Protein AF-A0A350MQR9-F1 (afdb_monomer_lite)

Secondary structure (DSSP, 8-state):
--HHHHHHHHHHHHHHHHTTS---SGGGT---SPBPGGGSTT-EEE--SS-BTTEEEEEEEEEEEETTEEEEEEEEEE--HHHHHHHTTSTTEEEETTEEEEEEEEEEEBSSEEEE-TTS--EEEEETT--TT-EEEPTTSS-EEE-----SS---TT---

Foldseek 3Di:
DDPVVVVVVVVVVVVVVVVPPPPPVPVLQDDDADQDPCQDAQDKKWWDQDDDQQKGTKIKGFHDADPQKTWIKIKIFHPDPVVVVVCVPPPQWDDDPRMIIGGGWIWHHHPQAIFGDPPDFTGGPDGLPDDQQDWGDTPPDPDIDGRNDDDPDPPDPTDID

Radius of gyration: 21.94 Å; chains: 1; bounding box: 79×33×36 Å

pLDDT: mean 80.38, std 16.88, range [38.59, 95.69]

Sequence (161 aa):
MNMKKLVSMFCAVTFAAVLFSGCDDDSDYSIGGSPSDLGKEGVIITSSSVPIAGISGFSATITSVEDGVSVFNGQVVITNSTLKQILSNVPGLNISGDNVSVNGVKVKFTDKGIENQHPFYQGILVKFDANVGDTYPIKDSDTERKVVYKSTTDDFQYAFY

Structure (mmCIF, N/CA/C/O backbone):
data_AF-A0A350MQR9-F1
#
_entry.id   AF-A0A350MQR9-F1
#
loop_
_atom_site.group_PDB
_atom_site.id
_atom_site.type_symbol
_atom_site.label_atom_id
_atom_site.label_alt_id
_atom_site.label_comp_id
_atom_site.label_asym_id
_atom_site.label_entity_id
_atom_site.label_seq_id
_atom_site.pdbx_PDB_ins_code
_atom_site.Cartn_x
_atom_site.Cartn_y
_atom_site.Cartn_z
_atom_site.occupancy
_atom_site.B_iso_or_equiv
_atom_site.auth_seq_id
_atom_site.auth_comp_id
_atom_site.auth_asym_id
_atom_site.auth_atom_id
_atom_site.pdbx_PDB_model_num
ATOM 1 N N . MET A 1 1 ? 59.358 7.290 -11.745 1.00 52.78 1 MET A N 1
ATOM 2 C CA . MET A 1 1 ? 58.328 7.638 -10.739 1.00 52.78 1 MET A CA 1
ATOM 3 C C . MET A 1 1 ? 58.805 7.131 -9.381 1.00 52.78 1 MET A C 1
ATOM 5 O O . MET A 1 1 ? 59.134 5.959 -9.293 1.00 52.78 1 MET A O 1
ATOM 9 N N . ASN A 1 2 ? 58.952 7.992 -8.364 1.00 52.44 2 ASN A N 1
ATOM 10 C CA . ASN A 1 2 ? 59.526 7.585 -7.068 1.00 52.44 2 ASN A CA 1
ATOM 11 C C . ASN A 1 2 ? 58.640 6.540 -6.375 1.00 52.44 2 ASN A C 1
ATOM 13 O O . ASN A 1 2 ? 57.433 6.740 -6.278 1.00 52.44 2 ASN A O 1
ATOM 17 N N . MET A 1 3 ? 59.243 5.478 -5.833 1.00 46.88 3 MET A N 1
ATOM 18 C CA . MET A 1 3 ? 58.555 4.345 -5.187 1.00 46.88 3 MET A CA 1
ATOM 19 C C . MET A 1 3 ? 57.580 4.788 -4.076 1.00 46.88 3 MET A C 1
ATOM 21 O O . MET A 1 3 ? 56.511 4.213 -3.915 1.00 46.88 3 MET A O 1
ATOM 25 N N . LYS A 1 4 ? 57.873 5.911 -3.402 1.00 45.38 4 LYS A N 1
ATOM 26 C CA . LYS A 1 4 ? 56.990 6.555 -2.409 1.00 45.38 4 LYS A CA 1
ATOM 27 C C . LYS A 1 4 ? 55.701 7.148 -3.008 1.00 45.38 4 LYS A C 1
ATOM 29 O O . LYS A 1 4 ? 54.661 7.116 -2.362 1.00 45.38 4 LYS A O 1
ATOM 34 N N . LYS A 1 5 ? 55.748 7.659 -4.245 1.00 46.25 5 LYS A N 1
ATOM 35 C CA . LYS A 1 5 ? 54.569 8.173 -4.970 1.00 46.25 5 LYS A CA 1
ATOM 36 C C . LYS A 1 5 ? 53.695 7.035 -5.506 1.00 46.25 5 LYS A C 1
ATOM 38 O O . LYS A 1 5 ? 52.484 7.184 -5.555 1.00 46.25 5 LYS A O 1
ATOM 43 N N . LEU A 1 6 ? 54.302 5.895 -5.844 1.00 46.25 6 LEU A N 1
ATOM 44 C CA . LEU A 1 6 ? 53.597 4.708 -6.337 1.00 46.25 6 LEU A CA 1
ATOM 45 C C . LEU A 1 6 ? 52.841 3.990 -5.204 1.00 46.25 6 LEU A C 1
ATOM 47 O O . LEU A 1 6 ? 51.679 3.648 -5.375 1.00 46.25 6 LEU A O 1
ATOM 51 N N . VAL A 1 7 ? 53.446 3.887 -4.013 1.00 54.72 7 VAL A N 1
ATOM 52 C CA . VAL A 1 7 ? 52.793 3.352 -2.800 1.00 54.72 7 VAL A CA 1
ATOM 53 C C . VAL A 1 7 ? 51.667 4.272 -2.303 1.00 54.72 7 VAL A C 1
ATOM 55 O O . VAL A 1 7 ? 50.586 3.798 -1.973 1.00 54.72 7 VAL A O 1
ATOM 58 N N . SER A 1 8 ? 51.869 5.595 -2.329 1.00 52.44 8 SER A N 1
ATOM 59 C CA . SER A 1 8 ? 50.825 6.566 -1.958 1.00 52.44 8 SER A CA 1
ATOM 60 C C . SER A 1 8 ? 49.632 6.570 -2.923 1.00 52.44 8 SER A C 1
ATOM 62 O O . SER A 1 8 ? 48.508 6.803 -2.489 1.00 52.44 8 SER A O 1
ATOM 64 N N . MET A 1 9 ? 49.858 6.311 -4.215 1.00 48.97 9 MET A N 1
ATOM 65 C CA . MET A 1 9 ? 48.790 6.227 -5.216 1.00 48.97 9 MET A CA 1
ATOM 66 C C . MET A 1 9 ? 48.028 4.894 -5.116 1.00 48.97 9 MET A C 1
ATOM 68 O O . MET A 1 9 ? 46.813 4.874 -5.278 1.00 48.97 9 MET A O 1
ATOM 72 N N . PHE A 1 10 ? 48.708 3.799 -4.754 1.00 52.00 10 PHE A N 1
ATOM 73 C CA . PHE A 1 10 ? 48.087 2.486 -4.543 1.00 52.00 10 PHE A CA 1
ATOM 74 C C . PHE A 1 10 ? 47.214 2.433 -3.274 1.00 52.00 10 PHE A C 1
ATOM 76 O O . PHE A 1 10 ? 46.146 1.821 -3.296 1.00 52.00 10 PHE A O 1
ATOM 83 N N . CYS A 1 11 ? 47.604 3.138 -2.201 1.00 53.28 11 CYS A N 1
ATOM 84 C CA . CYS A 1 11 ? 46.785 3.281 -0.987 1.00 53.28 11 CYS A CA 1
ATOM 85 C C . CYS A 1 11 ? 45.541 4.163 -1.195 1.00 53.28 11 CYS A C 1
ATOM 87 O O . CYS A 1 11 ? 44.496 3.888 -0.616 1.00 53.28 11 CYS A O 1
ATOM 89 N N . ALA A 1 12 ? 45.616 5.202 -2.035 1.00 51.28 12 ALA A N 1
ATOM 90 C CA . ALA A 1 12 ? 44.465 6.066 -2.315 1.00 51.28 12 ALA A CA 1
ATOM 91 C C . ALA A 1 12 ? 43.386 5.356 -3.157 1.00 51.28 12 ALA A C 1
ATOM 93 O O . ALA A 1 12 ? 42.194 5.562 -2.937 1.00 51.28 12 ALA A O 1
ATOM 94 N N . VAL A 1 13 ? 43.794 4.478 -4.081 1.00 54.25 13 VAL A N 1
ATOM 95 C CA . VAL A 1 13 ? 42.870 3.695 -4.923 1.00 54.25 13 VAL A CA 1
ATOM 96 C C . VAL A 1 13 ? 42.216 2.551 -4.139 1.00 54.25 13 VAL A C 1
ATOM 98 O O . VAL A 1 13 ? 41.034 2.282 -4.331 1.00 54.25 13 VAL A O 1
ATOM 101 N N . THR A 1 14 ? 42.932 1.924 -3.199 1.00 52.72 14 THR A N 1
ATOM 102 C CA . THR A 1 14 ? 42.339 0.911 -2.307 1.00 52.72 14 THR A CA 1
ATOM 103 C C . THR A 1 14 ? 41.400 1.526 -1.267 1.00 52.72 14 THR A C 1
ATOM 105 O O . THR A 1 14 ? 40.357 0.941 -1.006 1.00 52.72 14 THR A O 1
ATOM 108 N N . PHE A 1 15 ? 41.673 2.728 -0.744 1.00 47.34 15 PHE A N 1
ATOM 109 C CA . PHE A 1 15 ? 40.754 3.405 0.186 1.00 47.34 15 PHE A CA 1
ATOM 110 C C . PHE A 1 15 ? 39.458 3.885 -0.497 1.00 47.34 15 PHE A C 1
ATOM 112 O O . PHE A 1 15 ? 38.388 3.815 0.098 1.00 47.34 15 PHE A O 1
ATOM 119 N N . ALA A 1 16 ? 39.526 4.301 -1.767 1.00 50.28 16 ALA A N 1
ATOM 120 C CA . ALA A 1 16 ? 38.340 4.654 -2.549 1.00 50.28 16 ALA A CA 1
ATOM 121 C C . ALA A 1 16 ? 37.466 3.431 -2.896 1.00 50.28 16 ALA A C 1
ATOM 123 O O . ALA A 1 16 ? 36.247 3.553 -2.932 1.00 50.28 16 ALA A O 1
ATOM 124 N N . ALA A 1 17 ? 38.056 2.246 -3.094 1.00 48.06 17 ALA A N 1
ATOM 125 C CA . ALA A 1 17 ? 37.308 1.022 -3.398 1.00 48.06 17 ALA A CA 1
ATOM 126 C C . ALA A 1 17 ? 36.506 0.475 -2.196 1.00 48.06 17 ALA A C 1
ATOM 128 O O . ALA A 1 17 ? 35.457 -0.142 -2.379 1.00 48.06 17 ALA A O 1
ATOM 129 N N . VAL A 1 18 ? 36.958 0.739 -0.963 1.00 51.03 18 VAL A N 1
ATOM 130 C CA . VAL A 1 18 ? 36.256 0.304 0.262 1.00 51.03 18 VAL A CA 1
ATOM 131 C C . VAL A 1 18 ? 35.056 1.208 0.582 1.00 51.03 18 VAL A C 1
ATOM 133 O O . VAL A 1 18 ? 34.091 0.744 1.178 1.00 51.03 18 VAL A O 1
ATOM 136 N N . LEU A 1 19 ? 35.055 2.467 0.123 1.00 44.97 19 LEU A N 1
ATOM 137 C CA . LEU A 1 19 ? 33.945 3.406 0.353 1.00 44.97 19 LEU A CA 1
ATOM 138 C C . LEU A 1 19 ? 32.731 3.190 -0.570 1.00 44.97 19 LEU A C 1
ATOM 140 O O . LEU A 1 19 ? 31.675 3.751 -0.300 1.00 44.97 19 LEU A O 1
ATOM 144 N N . PHE A 1 20 ? 32.851 2.371 -1.621 1.00 46.44 20 PHE A N 1
ATOM 145 C CA . PHE A 1 20 ? 31.745 2.047 -2.541 1.00 46.44 20 PHE A CA 1
ATOM 146 C C . PHE A 1 20 ? 31.256 0.593 -2.447 1.00 46.44 20 PHE A C 1
ATOM 148 O O . PHE A 1 20 ? 30.414 0.186 -3.240 1.00 46.44 20 PHE A O 1
ATOM 155 N N . SER A 1 21 ? 31.752 -0.187 -1.480 1.00 43.28 21 SER A N 1
ATOM 156 C CA . SER A 1 21 ? 31.318 -1.582 -1.267 1.00 43.28 21 SER A CA 1
ATOM 157 C C . SER A 1 21 ? 30.344 -1.748 -0.093 1.00 43.28 21 SER A C 1
ATOM 159 O O . SER A 1 21 ? 30.059 -2.867 0.311 1.00 43.28 21 SER A O 1
ATOM 161 N N . GLY A 1 22 ? 29.832 -0.644 0.455 1.00 39.62 22 GLY A N 1
ATOM 162 C CA . GLY A 1 22 ? 28.746 -0.638 1.435 1.00 39.62 22 GLY A CA 1
ATOM 163 C C . GLY A 1 22 ? 27.422 -0.259 0.783 1.00 39.62 22 GLY A C 1
ATOM 164 O O . GLY A 1 22 ? 26.808 0.723 1.184 1.00 39.62 22 GLY A O 1
ATOM 165 N N . CYS A 1 23 ? 27.021 -0.963 -0.277 1.00 41.19 23 CYS A N 1
ATOM 166 C CA . CYS A 1 23 ? 25.602 -1.021 -0.601 1.00 41.19 23 CYS A CA 1
ATOM 167 C C . CYS A 1 23 ? 25.049 -2.102 0.322 1.00 41.19 23 CYS A C 1
ATOM 169 O O . CYS A 1 23 ? 25.274 -3.281 0.067 1.00 41.19 23 CYS A O 1
ATOM 171 N N . ASP A 1 24 ? 24.438 -1.704 1.437 1.00 38.59 24 ASP A N 1
ATOM 172 C CA . ASP A 1 24 ? 23.631 -2.645 2.206 1.00 38.59 24 ASP A CA 1
ATOM 173 C C . ASP A 1 24 ? 22.586 -3.223 1.242 1.00 38.59 24 ASP A C 1
ATOM 175 O O . ASP A 1 24 ? 21.847 -2.477 0.592 1.00 38.59 24 ASP A O 1
ATOM 179 N N . ASP A 1 25 ? 22.564 -4.549 1.117 1.00 42.34 25 ASP A N 1
ATOM 180 C CA . ASP A 1 25 ? 21.595 -5.324 0.337 1.00 42.34 25 ASP A CA 1
ATOM 181 C C . ASP A 1 25 ? 20.192 -5.268 0.988 1.00 42.34 25 ASP A C 1
ATOM 183 O O . ASP A 1 25 ? 19.485 -6.262 1.093 1.00 42.34 25 ASP A O 1
ATOM 187 N N . ASP A 1 26 ? 19.720 -4.082 1.382 1.00 50.81 26 ASP A N 1
ATOM 188 C CA . ASP A 1 26 ? 18.308 -3.843 1.727 1.00 50.81 26 ASP A CA 1
ATOM 189 C C . ASP A 1 26 ? 17.415 -3.847 0.458 1.00 50.81 26 ASP A C 1
ATOM 191 O O . ASP A 1 26 ? 16.217 -3.551 0.510 1.00 50.81 26 ASP A O 1
ATOM 195 N N . SER A 1 27 ? 17.990 -4.198 -0.703 1.00 59.41 27 SER A N 1
ATOM 196 C CA . SER A 1 27 ? 17.337 -4.190 -2.016 1.00 59.41 27 SER A CA 1
ATOM 197 C C . SER A 1 27 ? 16.140 -5.139 -2.114 1.00 59.41 27 SER A C 1
ATOM 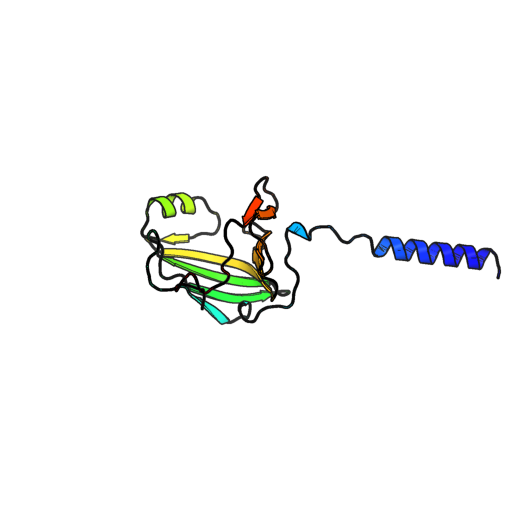199 O O . SER A 1 27 ? 15.204 -4.850 -2.857 1.00 59.41 27 SER A O 1
ATOM 201 N N . ASP A 1 28 ? 16.113 -6.210 -1.318 1.00 71.81 28 ASP A N 1
ATOM 202 C CA . ASP A 1 28 ? 15.026 -7.195 -1.359 1.00 71.81 28 ASP A CA 1
ATOM 203 C C . ASP A 1 28 ? 13.721 -6.663 -0.745 1.00 71.81 28 ASP A C 1
ATOM 205 O O . ASP A 1 28 ? 12.628 -7.137 -1.069 1.00 71.81 28 ASP A O 1
ATOM 209 N N . TYR A 1 29 ? 13.818 -5.641 0.112 1.00 80.44 29 TYR A N 1
ATOM 210 C CA . TYR A 1 29 ? 12.669 -5.017 0.767 1.00 80.44 29 TYR A CA 1
ATOM 211 C C . TYR A 1 29 ? 12.232 -3.719 0.093 1.00 80.44 29 TYR A C 1
ATOM 213 O O . TYR A 1 29 ? 11.109 -3.272 0.338 1.00 80.44 29 TYR A O 1
ATOM 221 N N . SER A 1 30 ? 13.090 -3.119 -0.738 1.00 86.88 30 SER A N 1
ATOM 222 C CA . SER A 1 30 ? 12.853 -1.788 -1.287 1.00 86.88 30 SER A CA 1
ATOM 223 C C . SER A 1 30 ? 12.625 -1.766 -2.790 1.00 86.88 30 SER A C 1
ATOM 225 O O . SER A 1 30 ? 13.272 -2.467 -3.565 1.00 86.88 30 SER A O 1
ATOM 227 N N . ILE A 1 31 ? 11.707 -0.901 -3.223 1.00 88.88 31 ILE A N 1
ATOM 228 C CA . ILE A 1 31 ? 11.448 -0.654 -4.632 1.00 88.88 31 ILE A CA 1
ATOM 229 C C . ILE A 1 31 ? 12.167 0.614 -5.094 1.00 88.88 31 ILE A C 1
ATOM 231 O O . ILE A 1 31 ? 12.025 1.706 -4.534 1.00 88.88 31 ILE A O 1
ATOM 235 N N . GLY A 1 32 ? 12.974 0.464 -6.143 1.00 89.00 32 GLY A N 1
ATOM 236 C CA . GLY A 1 32 ? 13.559 1.590 -6.864 1.00 89.00 32 GLY A CA 1
ATOM 237 C C . GLY A 1 32 ? 12.534 2.298 -7.753 1.00 89.00 32 GLY A C 1
ATOM 238 O O . GLY A 1 32 ? 11.330 2.044 -7.689 1.00 89.00 32 GLY A O 1
ATOM 239 N N . GLY A 1 33 ? 13.034 3.160 -8.633 1.00 89.50 33 GLY A N 1
ATOM 240 C CA . GLY A 1 33 ? 12.210 3.900 -9.585 1.00 89.50 33 GLY A CA 1
ATOM 241 C C . GLY A 1 33 ? 12.010 5.362 -9.208 1.00 89.50 33 GLY A C 1
ATOM 242 O O . GLY A 1 33 ? 12.459 5.830 -8.162 1.00 89.50 33 GLY A O 1
ATOM 243 N N . SER A 1 34 ? 11.356 6.087 -10.107 1.00 93.00 34 SER A N 1
ATOM 244 C CA . SER A 1 34 ? 10.992 7.489 -9.895 1.00 93.00 34 SER A CA 1
ATOM 245 C C . SER A 1 34 ? 9.651 7.581 -9.161 1.00 93.00 34 SER A C 1
ATOM 247 O O . SER A 1 34 ? 8.800 6.715 -9.383 1.00 93.00 34 SER A O 1
ATOM 249 N N . PRO A 1 35 ? 9.431 8.600 -8.307 1.00 92.69 35 PRO A N 1
ATOM 250 C CA . PRO A 1 35 ? 8.145 8.802 -7.644 1.00 92.69 35 PRO A CA 1
ATOM 251 C C . PRO A 1 35 ? 6.982 8.838 -8.641 1.00 92.69 35 PRO A C 1
ATOM 253 O O . PRO A 1 35 ? 7.074 9.481 -9.688 1.00 92.69 35 PRO A O 1
ATOM 256 N N . SER A 1 36 ? 5.895 8.145 -8.309 1.00 91.62 36 SER A N 1
ATOM 257 C CA . SER A 1 36 ? 4.674 8.096 -9.118 1.00 91.62 36 SER A CA 1
ATOM 258 C C . SER A 1 36 ? 3.725 9.247 -8.780 1.00 91.62 36 SER A C 1
ATOM 260 O O . SER A 1 36 ? 3.674 9.713 -7.640 1.00 91.62 36 SER A O 1
ATOM 262 N N . ASP A 1 37 ? 2.901 9.652 -9.748 1.00 91.06 37 ASP A N 1
ATOM 263 C CA . ASP A 1 37 ? 1.816 10.616 -9.540 1.00 91.06 37 ASP A CA 1
ATOM 264 C C . ASP A 1 37 ? 0.806 10.146 -8.483 1.00 91.06 37 ASP A C 1
ATOM 266 O O . ASP A 1 37 ? 0.235 10.982 -7.787 1.00 91.06 37 ASP A O 1
ATOM 270 N N . LEU A 1 38 ? 0.661 8.826 -8.297 1.00 87.75 38 LEU A N 1
ATOM 271 C CA . LEU A 1 38 ? -0.169 8.225 -7.245 1.00 87.75 38 LEU A CA 1
ATOM 272 C C . LEU A 1 38 ? 0.296 8.586 -5.831 1.00 87.75 38 LEU A C 1
ATOM 274 O O . LEU A 1 38 ? -0.505 8.533 -4.909 1.00 87.75 38 LEU A O 1
ATOM 278 N N . GLY A 1 39 ? 1.579 8.917 -5.660 1.00 89.38 39 GLY A N 1
ATOM 279 C CA . GLY A 1 39 ? 2.195 9.204 -4.368 1.00 89.38 39 GLY A CA 1
ATOM 280 C C . GLY A 1 39 ? 2.177 10.679 -3.965 1.00 89.38 39 G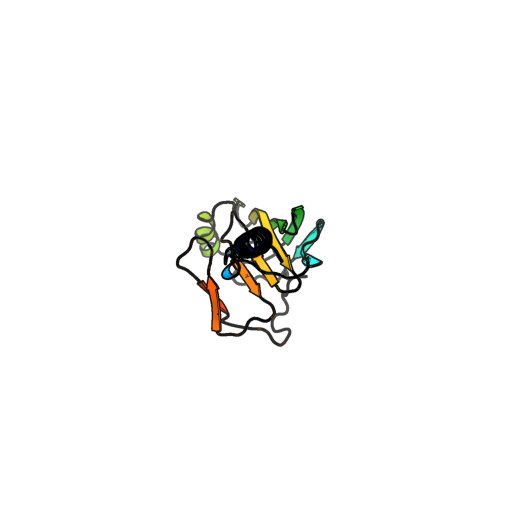LY A C 1
ATOM 281 O O . GLY A 1 39 ? 2.789 11.030 -2.957 1.00 89.38 39 GLY A O 1
ATOM 282 N N . LYS A 1 40 ? 1.550 11.565 -4.744 1.00 93.19 40 LYS A N 1
ATOM 283 C CA . LYS A 1 40 ? 1.592 13.012 -4.488 1.00 93.19 40 LYS A CA 1
ATOM 284 C C . LYS A 1 40 ? 0.665 13.426 -3.348 1.00 93.19 40 LYS A C 1
ATOM 286 O O . LYS A 1 40 ? -0.421 12.882 -3.178 1.00 93.19 40 LYS A O 1
ATOM 291 N N . GLU A 1 41 ? 1.082 14.442 -2.599 1.00 95.06 41 GLU A N 1
ATOM 292 C CA . GLU A 1 41 ? 0.244 15.067 -1.575 1.00 95.06 41 GLU A CA 1
ATOM 293 C C . GLU A 1 41 ? -1.089 15.551 -2.166 1.00 95.06 41 GLU A C 1
ATOM 295 O O . GLU A 1 41 ? -1.136 16.096 -3.271 1.00 95.06 41 GLU A O 1
ATOM 300 N N . GLY A 1 42 ? -2.179 15.320 -1.434 1.00 93.38 42 GLY A N 1
ATOM 301 C CA . GLY A 1 42 ? -3.534 15.671 -1.849 1.00 93.38 42 GLY A CA 1
ATOM 302 C C . GLY A 1 42 ? -4.208 14.653 -2.772 1.00 93.38 42 GLY A C 1
ATOM 303 O O . GLY A 1 42 ? -5.409 14.778 -3.013 1.00 93.38 42 GLY A O 1
ATOM 304 N N . VAL A 1 43 ? -3.494 13.631 -3.256 1.00 92.81 43 VAL A N 1
ATOM 305 C CA . VAL A 1 43 ? -4.112 12.529 -4.007 1.00 92.81 43 VAL A CA 1
ATOM 306 C C . VAL A 1 43 ? -5.058 11.750 -3.098 1.00 92.81 43 VAL A C 1
ATOM 308 O O . VAL A 1 43 ? -4.734 11.436 -1.948 1.00 92.81 43 VAL A O 1
ATOM 311 N N . ILE A 1 44 ? -6.235 11.437 -3.636 1.00 91.06 44 ILE A N 1
ATOM 312 C CA . ILE A 1 44 ? -7.234 10.584 -3.000 1.00 91.06 44 ILE A CA 1
ATOM 313 C C . ILE A 1 44 ? -7.310 9.299 -3.815 1.00 91.06 44 ILE A C 1
ATOM 315 O O . ILE A 1 44 ? -7.656 9.341 -4.988 1.00 91.06 44 ILE A O 1
ATOM 319 N N . ILE A 1 45 ? -6.984 8.178 -3.181 1.00 86.62 45 ILE A N 1
ATOM 320 C CA . ILE A 1 45 ? -7.054 6.840 -3.759 1.00 86.62 45 ILE A CA 1
ATOM 321 C C . ILE A 1 45 ? -8.359 6.211 -3.297 1.00 86.62 45 ILE A C 1
ATOM 323 O O . ILE A 1 45 ? -8.603 6.102 -2.092 1.00 86.62 45 ILE A O 1
ATOM 327 N N . THR A 1 46 ? -9.181 5.761 -4.236 1.00 85.19 46 THR A N 1
ATOM 328 C CA . THR A 1 46 ? -10.474 5.141 -3.918 1.00 85.19 46 THR A CA 1
ATOM 329 C C . THR A 1 46 ? -10.656 3.803 -4.622 1.00 85.19 46 THR A C 1
ATOM 331 O O . THR A 1 46 ? -10.030 3.527 -5.642 1.00 85.19 46 THR A O 1
ATOM 334 N N . SER A 1 47 ? -11.491 2.935 -4.044 1.00 76.44 47 SER A N 1
ATOM 335 C CA . SER A 1 47 ? -11.945 1.703 -4.700 1.00 76.44 47 SER A CA 1
ATOM 336 C C . SER A 1 47 ? -13.403 1.820 -5.114 1.00 76.44 47 SER A C 1
ATOM 338 O O . SER A 1 47 ? -14.150 2.615 -4.537 1.00 76.44 47 SER A O 1
ATOM 340 N N . SER A 1 48 ? -13.841 0.918 -6.001 1.00 67.25 48 SER A N 1
ATOM 341 C CA . SER A 1 48 ? -15.260 0.788 -6.346 1.00 67.25 48 SER A CA 1
ATOM 342 C C . SER A 1 48 ? -16.147 0.661 -5.098 1.00 67.25 48 SER A C 1
ATOM 344 O O . SER A 1 48 ? -15.738 0.108 -4.070 1.00 67.25 48 SER A O 1
ATOM 346 N N . SER A 1 49 ? -17.384 1.147 -5.198 1.00 68.19 49 SER A N 1
ATOM 347 C CA . SER A 1 49 ? -18.387 1.048 -4.133 1.00 68.19 49 SER A CA 1
ATOM 348 C C . SER A 1 49 ? -18.981 -0.356 -3.975 1.00 68.19 49 SER A C 1
ATOM 350 O O . SER A 1 49 ? -19.741 -0.582 -3.034 1.00 68.19 49 SER A O 1
ATOM 352 N N . VAL A 1 50 ? -18.652 -1.299 -4.867 1.00 76.88 50 VAL A N 1
ATOM 353 C CA . VAL A 1 50 ? -19.169 -2.671 -4.827 1.00 76.88 50 VAL A CA 1
ATOM 354 C C . VAL A 1 50 ? -18.556 -3.412 -3.635 1.00 76.88 50 VAL A C 1
ATOM 356 O O . VAL A 1 50 ? -17.333 -3.551 -3.575 1.00 76.88 50 VAL A O 1
ATOM 359 N N . PRO A 1 51 ? -19.367 -3.919 -2.688 1.00 80.06 51 PRO A N 1
ATOM 360 C CA . PRO A 1 51 ? -18.833 -4.655 -1.554 1.00 80.06 51 PRO A CA 1
ATOM 361 C C . PRO A 1 51 ? -18.232 -6.000 -1.973 1.00 80.06 51 PRO A C 1
ATOM 363 O O . PRO A 1 51 ? -18.906 -6.817 -2.601 1.00 80.06 51 PRO A O 1
ATOM 366 N N . ILE A 1 52 ? -16.996 -6.274 -1.554 1.00 80.00 52 ILE A N 1
ATOM 367 C CA . ILE A 1 52 ? -16.322 -7.564 -1.753 1.00 80.00 52 ILE A CA 1
ATOM 368 C C . ILE A 1 52 ? -16.054 -8.176 -0.383 1.00 80.00 52 ILE A C 1
ATOM 370 O O . ILE A 1 52 ? -15.396 -7.572 0.458 1.00 80.00 52 ILE A O 1
ATOM 374 N N . ALA A 1 53 ? -16.601 -9.368 -0.133 1.00 83.75 53 ALA A N 1
ATOM 375 C CA . ALA A 1 53 ? -16.483 -10.065 1.155 1.00 83.75 53 ALA A CA 1
ATOM 376 C C . ALA A 1 53 ? -16.897 -9.218 2.386 1.00 83.75 53 ALA A C 1
ATOM 378 O O . ALA A 1 53 ? -16.429 -9.454 3.501 1.00 83.75 53 ALA A O 1
ATOM 379 N N . GLY A 1 54 ? -17.793 -8.242 2.188 1.00 87.00 54 GLY A N 1
ATOM 380 C CA . GLY A 1 54 ? -18.255 -7.312 3.223 1.00 87.00 54 GLY A CA 1
ATOM 381 C C . GLY A 1 54 ? -17.372 -6.074 3.423 1.00 87.00 54 GLY A C 1
ATOM 382 O O . GLY A 1 54 ? -17.619 -5.334 4.372 1.00 87.00 54 GLY A O 1
ATOM 383 N N . ILE A 1 55 ? -16.380 -5.844 2.556 1.00 87.56 55 ILE A N 1
ATOM 384 C CA . ILE A 1 55 ? -15.511 -4.659 2.529 1.00 87.56 55 ILE A CA 1
ATOM 385 C C . ILE A 1 55 ? -15.980 -3.716 1.415 1.00 87.56 55 ILE A C 1
ATOM 387 O O . ILE A 1 55 ? -16.194 -4.167 0.292 1.00 87.56 55 ILE A O 1
ATOM 391 N N . SER A 1 56 ? -16.134 -2.422 1.698 1.00 89.19 56 SER A N 1
ATOM 392 C CA . SER A 1 56 ? -16.532 -1.413 0.703 1.00 89.19 56 SER A CA 1
ATOM 393 C C . SER A 1 56 ? -16.055 -0.007 1.073 1.00 89.19 56 SER A C 1
ATOM 395 O O . SER A 1 56 ? -15.661 0.241 2.213 1.00 89.19 56 SER A O 1
ATOM 397 N N . GLY A 1 57 ? -16.120 0.922 0.114 1.00 87.19 57 GLY A N 1
ATOM 398 C CA . GLY A 1 57 ? -15.902 2.348 0.372 1.00 87.19 57 GLY A CA 1
ATOM 399 C C . GLY A 1 57 ? -14.485 2.679 0.835 1.00 87.19 57 GLY A C 1
ATOM 400 O O . GLY A 1 57 ? -14.318 3.529 1.710 1.00 87.19 57 GLY A O 1
ATOM 401 N N . PHE A 1 58 ? -13.477 1.989 0.289 1.00 88.81 58 PHE A N 1
ATOM 402 C CA . PHE A 1 58 ? -12.089 2.336 0.562 1.00 88.81 58 PHE A CA 1
ATOM 403 C C . PHE A 1 58 ? -11.792 3.742 0.039 1.00 88.81 58 PHE A C 1
ATOM 405 O O . PHE A 1 58 ? -12.085 4.063 -1.116 1.00 88.81 58 PHE A O 1
ATOM 412 N N . SER A 1 59 ? -11.182 4.552 0.896 1.00 90.75 59 SER A N 1
ATOM 413 C CA . SER A 1 59 ? -10.670 5.873 0.561 1.00 90.75 59 SER A CA 1
ATOM 414 C C . SER A 1 59 ? -9.403 6.129 1.360 1.00 90.75 59 SER A C 1
ATOM 416 O O . SER A 1 59 ? -9.401 5.961 2.580 1.00 90.75 59 SER A O 1
ATOM 418 N N . ALA A 1 60 ? -8.346 6.579 0.697 1.00 91.81 60 ALA A N 1
ATOM 419 C CA . ALA A 1 60 ? -7.110 7.005 1.333 1.00 91.81 60 ALA A CA 1
ATOM 420 C C . ALA A 1 60 ? -6.661 8.352 0.775 1.00 91.81 60 ALA A C 1
ATOM 422 O O . ALA A 1 60 ? -6.658 8.550 -0.434 1.00 91.81 60 ALA A O 1
ATOM 423 N N . THR A 1 61 ? -6.270 9.276 1.647 1.00 94.81 61 THR A N 1
ATOM 424 C CA . THR A 1 61 ? -5.750 10.589 1.249 1.00 94.81 61 THR A CA 1
ATOM 425 C C . THR A 1 61 ? -4.287 10.691 1.627 1.00 94.81 61 THR A C 1
ATOM 427 O O . THR A 1 61 ? -3.942 10.471 2.790 1.00 94.81 61 THR A O 1
ATOM 430 N N . ILE A 1 62 ? -3.442 11.063 0.667 1.00 94.44 62 ILE A N 1
ATOM 431 C CA . ILE A 1 62 ? -2.033 11.355 0.925 1.00 94.44 62 ILE A CA 1
ATOM 432 C C . ILE A 1 62 ? -1.931 12.720 1.595 1.00 94.44 62 ILE A C 1
ATOM 434 O O . ILE A 1 62 ? -2.259 13.748 1.003 1.00 94.44 62 ILE A O 1
ATOM 438 N N . THR A 1 63 ? -1.489 12.715 2.846 1.00 95.31 63 THR A N 1
ATOM 439 C CA . THR A 1 63 ? -1.406 13.898 3.704 1.00 95.31 63 THR A CA 1
ATOM 440 C C . THR A 1 63 ? -0.063 14.603 3.622 1.00 95.31 63 THR A C 1
ATOM 442 O O . THR A 1 63 ? 0.001 15.788 3.917 1.00 95.31 63 THR A O 1
ATOM 445 N N . SER A 1 64 ? 1.006 13.888 3.270 1.00 95.69 64 SER A N 1
ATOM 446 C CA . SER A 1 64 ? 2.340 14.461 3.071 1.00 95.69 64 SER A CA 1
ATOM 447 C C . SER A 1 64 ? 3.234 13.511 2.272 1.00 95.69 64 SER A C 1
ATOM 449 O O . SER A 1 64 ? 2.919 12.328 2.111 1.00 95.69 64 SER A O 1
ATOM 451 N N . VAL A 1 65 ? 4.357 14.030 1.768 1.00 94.12 65 VAL A N 1
ATOM 452 C CA . VAL A 1 65 ? 5.419 13.245 1.124 1.00 94.12 65 VAL A CA 1
ATOM 453 C C . VAL A 1 65 ? 6.765 13.659 1.709 1.00 94.12 65 VAL A C 1
ATOM 455 O O . VAL A 1 65 ? 7.141 14.826 1.634 1.00 94.12 65 VAL A O 1
ATOM 458 N N . GLU A 1 66 ? 7.500 12.701 2.265 1.00 92.06 66 GLU A N 1
ATOM 459 C CA . GLU A 1 66 ? 8.813 12.901 2.887 1.00 92.06 66 GLU A CA 1
ATOM 460 C C . GLU A 1 66 ? 9.812 11.945 2.231 1.00 92.06 66 GLU A C 1
ATOM 462 O O . GLU A 1 66 ? 9.580 10.740 2.198 1.00 92.06 66 GLU A O 1
ATOM 467 N N . ASP A 1 67 ? 10.893 12.470 1.647 1.00 88.50 67 ASP A N 1
ATOM 468 C CA . ASP A 1 67 ? 11.942 11.674 0.984 1.00 88.50 67 ASP A CA 1
ATOM 469 C C . ASP A 1 67 ? 11.419 10.659 -0.059 1.00 88.50 67 ASP A C 1
ATOM 471 O O . ASP A 1 67 ? 11.949 9.563 -0.238 1.00 88.50 67 ASP A O 1
ATOM 475 N N . GLY A 1 68 ? 10.346 11.024 -0.772 1.00 88.56 68 GLY A N 1
ATOM 476 C CA . GLY A 1 68 ? 9.697 10.162 -1.768 1.00 88.56 68 GLY A CA 1
ATOM 477 C C . GLY A 1 68 ? 8.791 9.073 -1.178 1.00 88.56 68 GLY A C 1
ATOM 478 O O . GLY A 1 68 ? 8.284 8.236 -1.925 1.00 88.56 68 GLY A O 1
ATOM 479 N N . VAL A 1 69 ? 8.565 9.088 0.136 1.00 93.19 69 VAL A N 1
ATOM 480 C CA . VAL A 1 69 ? 7.609 8.236 0.845 1.00 93.19 69 VAL A CA 1
ATOM 481 C C . VAL A 1 69 ? 6.349 9.039 1.140 1.00 93.19 69 VAL A C 1
ATOM 483 O O . VAL A 1 69 ? 6.381 10.068 1.812 1.00 93.19 69 VAL A O 1
ATOM 486 N N . SER A 1 70 ? 5.222 8.552 0.644 1.00 94.19 70 SER A N 1
ATOM 487 C CA . SER A 1 70 ? 3.910 9.131 0.889 1.00 94.19 70 SER A CA 1
ATOM 488 C C . SER A 1 70 ? 3.383 8.693 2.249 1.00 94.19 70 SER A C 1
ATOM 490 O O . SER A 1 70 ? 3.459 7.517 2.612 1.00 94.19 70 SER A O 1
ATOM 492 N N . VAL A 1 71 ? 2.794 9.629 2.981 1.00 94.12 71 VAL A N 1
ATOM 493 C CA . VAL A 1 71 ? 2.057 9.367 4.216 1.00 94.12 71 VAL A CA 1
ATOM 494 C C . VAL A 1 71 ? 0.576 9.521 3.918 1.00 94.12 71 VAL A C 1
ATOM 496 O O . VAL A 1 71 ? 0.173 10.547 3.371 1.00 94.12 71 VAL A O 1
ATOM 499 N N . PHE A 1 72 ? -0.245 8.531 4.264 1.00 91.44 72 PHE A N 1
ATOM 500 C CA . PHE A 1 72 ? -1.687 8.609 4.053 1.00 91.44 72 PHE A CA 1
ATOM 501 C C . PHE A 1 72 ? -2.508 8.217 5.276 1.00 91.44 72 PHE A C 1
ATOM 503 O O . PHE A 1 72 ? -2.083 7.444 6.142 1.00 91.44 72 PHE A O 1
ATOM 510 N N . ASN A 1 73 ? -3.738 8.724 5.281 1.00 93.06 73 ASN A N 1
ATOM 511 C CA . ASN A 1 73 ? -4.803 8.292 6.173 1.00 93.06 73 ASN A CA 1
ATOM 512 C C . ASN A 1 73 ? -5.856 7.560 5.346 1.00 93.06 73 ASN A C 1
ATOM 514 O O . ASN A 1 73 ? -6.260 8.047 4.291 1.00 93.06 73 ASN A O 1
ATOM 518 N N . GLY A 1 74 ? -6.271 6.386 5.810 1.00 92.38 74 GLY A N 1
ATOM 519 C CA . GLY A 1 74 ? -7.188 5.501 5.103 1.00 92.38 74 GLY A CA 1
ATOM 520 C C . GLY A 1 74 ? -8.437 5.197 5.916 1.00 92.38 74 GLY A C 1
ATOM 521 O O . GLY A 1 74 ? -8.393 5.135 7.146 1.00 92.38 74 GLY A O 1
ATOM 522 N N . GLN A 1 75 ? -9.541 4.958 5.220 1.00 93.38 75 GLN A N 1
ATOM 523 C CA . GLN A 1 75 ? -10.788 4.464 5.788 1.00 93.38 75 GLN A CA 1
ATOM 524 C C . GLN A 1 75 ? -11.431 3.422 4.878 1.00 93.38 75 GLN A C 1
ATOM 526 O O . GLN A 1 75 ? -11.274 3.452 3.657 1.00 93.38 75 GLN A O 1
ATOM 531 N N . VAL A 1 76 ? -12.179 2.510 5.487 1.00 92.69 76 VAL A N 1
ATOM 532 C CA . VAL A 1 76 ? -12.952 1.482 4.795 1.00 92.69 76 VAL A CA 1
ATOM 533 C C . VAL A 1 76 ? -14.131 1.043 5.663 1.00 92.69 76 VAL A C 1
ATOM 535 O O . VAL A 1 76 ? -14.063 1.092 6.894 1.00 92.69 76 VAL A O 1
ATOM 538 N N . VAL A 1 77 ? -15.214 0.597 5.031 1.00 92.56 77 VAL A N 1
ATOM 539 C CA . VAL A 1 77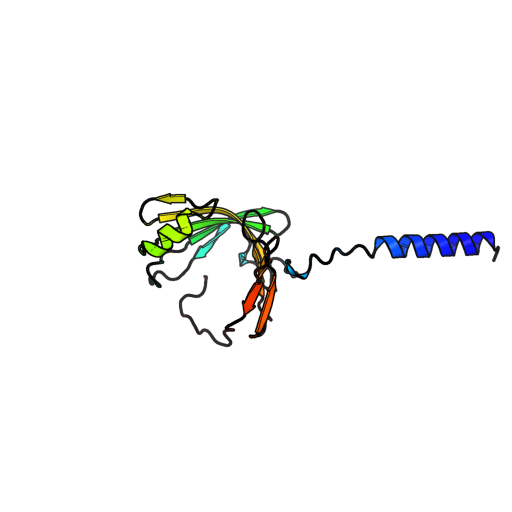 ? -16.366 -0.003 5.712 1.00 92.56 77 VAL A CA 1
ATOM 540 C C . VAL A 1 77 ? -16.252 -1.523 5.647 1.00 92.56 77 VAL A C 1
ATOM 542 O O . VAL A 1 77 ? -16.190 -2.093 4.558 1.00 92.56 77 VAL A O 1
ATOM 545 N N . ILE A 1 78 ? -16.253 -2.185 6.806 1.00 93.12 78 ILE A N 1
ATOM 546 C CA . ILE A 1 78 ? -16.181 -3.641 6.953 1.00 93.12 78 ILE A CA 1
ATOM 547 C C . ILE A 1 78 ? -17.385 -4.136 7.758 1.00 93.12 78 ILE A C 1
ATOM 549 O O . ILE A 1 78 ? -17.430 -4.045 8.983 1.00 93.12 78 ILE A O 1
ATOM 553 N N . THR A 1 79 ? -18.349 -4.728 7.062 1.00 94.25 79 THR A N 1
ATOM 554 C CA . THR A 1 79 ? -19.543 -5.349 7.670 1.00 94.25 79 THR A CA 1
ATOM 555 C C . THR A 1 79 ? -19.288 -6.790 8.121 1.00 94.25 79 THR A C 1
ATOM 557 O O . THR A 1 79 ? -19.998 -7.326 8.970 1.00 94.25 79 THR A O 1
ATOM 560 N N . ASN A 1 80 ? -18.240 -7.428 7.592 1.00 92.12 80 ASN A N 1
ATOM 561 C CA . ASN A 1 80 ? -17.851 -8.787 7.952 1.00 92.12 80 ASN A CA 1
ATOM 562 C C . ASN A 1 80 ? -17.218 -8.827 9.356 1.00 92.12 80 ASN A C 1
ATOM 564 O O . ASN A 1 80 ? -16.113 -8.326 9.578 1.00 92.12 80 ASN A O 1
ATOM 568 N N . SER A 1 81 ? -17.916 -9.448 10.307 1.00 93.38 81 SER A N 1
ATOM 569 C CA . SER A 1 81 ? -17.498 -9.528 11.711 1.00 93.38 81 SER A CA 1
ATOM 570 C C . SER A 1 81 ? -16.197 -10.305 11.913 1.00 93.38 81 SER A C 1
ATOM 572 O O . SER A 1 81 ? -15.366 -9.885 12.717 1.00 93.38 81 SER A O 1
ATOM 574 N N . THR A 1 82 ? -15.979 -11.387 11.160 1.00 91.44 82 THR A N 1
ATOM 575 C CA . THR A 1 82 ? -14.746 -12.184 11.234 1.00 91.44 82 THR A CA 1
ATOM 576 C C . THR A 1 82 ? -13.534 -11.357 10.817 1.00 91.44 82 THR A C 1
ATOM 578 O O . THR A 1 82 ? -12.519 -11.369 11.508 1.00 91.44 82 THR A O 1
ATOM 581 N N . LEU A 1 83 ? -13.645 -10.580 9.735 1.00 89.12 83 LEU A N 1
ATOM 582 C CA . LEU A 1 83 ? -12.556 -9.704 9.294 1.00 89.12 83 LEU A CA 1
ATOM 583 C C . LEU A 1 83 ? -12.254 -8.610 10.321 1.00 89.12 83 LEU A C 1
ATOM 585 O O . LEU A 1 83 ? -11.088 -8.380 10.636 1.00 89.12 83 LEU A O 1
ATOM 589 N N . LYS A 1 84 ? -13.283 -7.990 10.912 1.00 91.25 84 LYS A N 1
ATOM 590 C CA . LYS A 1 84 ? -13.083 -7.010 11.992 1.00 91.25 84 LYS A CA 1
ATOM 591 C C . LYS A 1 84 ? -12.381 -7.613 13.211 1.00 91.25 84 LYS A C 1
ATOM 593 O O . LYS A 1 84 ? -11.517 -6.959 13.783 1.00 91.25 84 LYS A O 1
ATOM 598 N N . GLN A 1 85 ? -12.707 -8.851 13.583 1.00 89.06 85 GLN A N 1
ATOM 599 C CA . GLN A 1 85 ? -12.058 -9.547 14.699 1.00 89.06 85 GLN A CA 1
ATOM 600 C C . GLN A 1 85 ? -10.587 -9.887 14.413 1.00 89.06 85 GLN A C 1
ATOM 602 O O . GLN A 1 85 ? -9.760 -9.871 15.319 1.00 89.06 85 GLN A O 1
ATOM 607 N N . ILE A 1 86 ? -10.237 -10.188 13.161 1.00 85.88 86 ILE A N 1
ATOM 608 C CA . ILE A 1 86 ? -8.834 -10.382 12.770 1.00 85.88 86 ILE A CA 1
ATOM 609 C C . ILE A 1 86 ? -8.085 -9.046 12.872 1.00 85.88 86 ILE A C 1
ATOM 611 O O . ILE A 1 86 ? -7.023 -8.973 13.492 1.00 85.88 86 ILE A O 1
ATOM 615 N N . LEU A 1 87 ? -8.670 -7.982 12.315 1.00 87.44 87 LEU A N 1
ATOM 616 C CA . LEU A 1 87 ? -8.064 -6.651 12.259 1.00 87.44 87 LEU A CA 1
ATOM 617 C C . LEU A 1 87 ? -7.960 -5.957 13.621 1.00 87.44 87 LEU A C 1
ATOM 619 O O . LEU A 1 87 ? -7.097 -5.101 13.783 1.00 87.44 87 LEU A O 1
ATOM 623 N N . SER A 1 88 ? -8.763 -6.337 14.620 1.00 86.44 88 SER A N 1
ATOM 624 C CA . SER A 1 88 ? -8.685 -5.743 15.963 1.00 86.44 88 SER A CA 1
ATOM 625 C C . SER A 1 88 ? -7.349 -5.987 16.670 1.00 86.44 88 SER A C 1
ATOM 627 O O . SER A 1 88 ? -7.066 -5.334 17.669 1.00 86.44 88 SER A O 1
ATOM 629 N N . ASN A 1 89 ? -6.537 -6.924 16.171 1.00 82.38 89 ASN A N 1
ATOM 630 C CA . ASN A 1 89 ? -5.205 -7.215 16.701 1.00 82.38 89 ASN A CA 1
ATOM 631 C C . ASN A 1 89 ? -4.083 -6.483 15.948 1.00 82.38 89 ASN A C 1
ATOM 633 O O . ASN A 1 89 ? -2.921 -6.629 16.317 1.00 82.38 89 ASN A O 1
ATOM 637 N N . VAL A 1 90 ? -4.401 -5.728 14.890 1.00 80.94 90 VAL A N 1
ATOM 638 C CA . VAL A 1 90 ? -3.408 -5.001 14.090 1.00 80.94 90 VAL A CA 1
ATOM 639 C C . VAL A 1 90 ? -3.160 -3.624 14.720 1.00 80.94 90 VAL A C 1
ATOM 641 O O . VAL A 1 90 ? -4.087 -2.811 14.787 1.00 80.94 90 VAL A O 1
ATOM 644 N N . PRO A 1 91 ? -1.928 -3.321 15.168 1.00 78.88 91 PRO A N 1
ATOM 645 C CA . PRO A 1 91 ? -1.599 -2.012 15.723 1.00 78.88 91 PRO A CA 1
ATOM 646 C C . PRO A 1 91 ? -1.847 -0.877 14.721 1.00 78.88 91 PRO A C 1
ATOM 648 O O . PRO A 1 91 ? -1.586 -1.015 13.529 1.00 78.88 91 PRO A O 1
ATOM 651 N N . GLY A 1 92 ? -2.328 0.265 15.215 1.00 82.19 92 GLY A N 1
ATOM 652 C CA . GLY A 1 92 ? -2.556 1.468 14.404 1.00 82.19 92 GLY A CA 1
ATOM 653 C C . GLY A 1 92 ? -3.905 1.527 13.680 1.00 82.19 92 GLY A C 1
ATOM 654 O O . GLY A 1 92 ? -4.241 2.582 13.141 1.00 82.19 92 GLY A O 1
ATOM 655 N N . LEU A 1 93 ? -4.702 0.451 13.702 1.00 88.88 93 LEU A N 1
ATOM 656 C CA . LEU A 1 93 ? -6.079 0.474 13.206 1.00 88.88 93 LEU A CA 1
ATOM 657 C C . LEU A 1 93 ? -7.053 0.972 14.279 1.00 88.88 93 LEU A C 1
ATOM 659 O O . LEU A 1 93 ? -7.003 0.555 15.434 1.00 88.88 93 LEU A O 1
ATOM 663 N N . ASN A 1 94 ? -7.995 1.813 13.866 1.00 91.88 94 ASN A N 1
ATOM 664 C CA . ASN A 1 94 ? -9.114 2.270 14.678 1.00 91.88 94 ASN A CA 1
ATOM 665 C C . ASN A 1 94 ? -10.401 1.647 14.137 1.00 91.88 94 ASN A C 1
ATOM 667 O O . ASN A 1 94 ? -10.761 1.874 12.983 1.00 91.88 94 ASN A O 1
ATOM 671 N N . ILE A 1 95 ? -11.106 0.876 14.965 1.00 93.75 95 ILE A N 1
ATOM 672 C CA . ILE A 1 95 ? -12.368 0.228 14.587 1.00 93.75 95 ILE A CA 1
ATOM 673 C C . ILE A 1 95 ? -13.508 0.870 15.379 1.00 93.75 95 ILE A C 1
ATOM 675 O O . ILE A 1 95 ? -13.529 0.811 16.607 1.00 93.75 95 ILE A O 1
ATOM 679 N N . SER A 1 96 ? -14.471 1.462 14.671 1.00 93.69 96 SER A N 1
ATOM 680 C CA . SER A 1 96 ? -15.683 2.059 15.238 1.00 93.69 96 SER A CA 1
ATOM 681 C C . SER A 1 96 ? -16.918 1.564 14.482 1.00 93.69 96 SER A C 1
ATOM 683 O O . SER A 1 96 ? -17.257 2.044 13.396 1.00 93.69 96 SER A O 1
ATOM 685 N N . GLY A 1 97 ? -17.586 0.553 15.046 1.00 93.50 97 GLY A N 1
ATOM 686 C CA . GLY A 1 97 ? -18.705 -0.129 14.393 1.00 93.50 97 GLY A CA 1
ATOM 687 C C . GLY A 1 97 ? -18.252 -0.901 13.151 1.00 93.50 97 GLY A C 1
ATOM 688 O O . GLY A 1 97 ? -17.508 -1.878 13.265 1.00 93.50 97 GLY A O 1
ATOM 689 N N . ASP A 1 98 ? -18.724 -0.479 11.978 1.00 94.69 98 ASP A 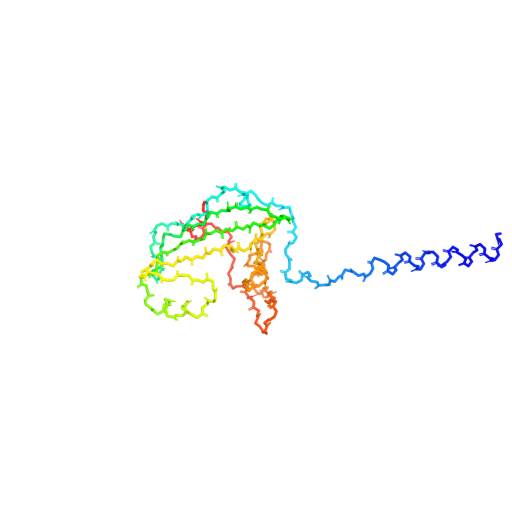N 1
ATOM 690 C CA . ASP A 1 98 ? -18.293 -1.005 10.673 1.00 94.69 98 ASP A CA 1
ATOM 691 C C . ASP A 1 98 ? -17.187 -0.159 10.031 1.00 94.69 98 ASP A C 1
ATOM 693 O O . ASP A 1 98 ? -16.599 -0.579 9.041 1.00 94.69 98 ASP A O 1
ATOM 697 N N . ASN A 1 99 ? -16.873 1.015 10.581 1.00 94.06 99 ASN A N 1
ATOM 698 C CA . ASN A 1 99 ? -15.824 1.872 10.039 1.00 94.06 99 ASN A CA 1
ATOM 699 C C . ASN A 1 99 ? -14.469 1.458 10.608 1.00 94.06 99 ASN A C 1
ATOM 701 O O . ASN A 1 99 ? -14.286 1.412 11.827 1.00 94.06 99 ASN A O 1
ATOM 705 N N . VAL A 1 100 ? -13.517 1.195 9.719 1.00 93.94 100 VAL A N 1
ATOM 706 C CA . VAL A 1 100 ? -12.119 0.930 10.057 1.00 93.94 100 VAL A CA 1
ATOM 707 C C . VAL A 1 100 ? -11.265 2.023 9.438 1.00 93.94 100 VAL A C 1
ATOM 709 O O . VAL A 1 100 ? -11.402 2.314 8.251 1.00 93.94 100 VAL A O 1
ATOM 712 N N . SER A 1 101 ? -10.391 2.635 10.231 1.00 94.00 101 SER A N 1
ATOM 713 C CA . SER A 1 101 ? -9.482 3.677 9.762 1.00 94.00 101 SER A CA 1
ATOM 714 C C . SER A 1 101 ? -8.061 3.485 10.265 1.00 94.00 101 SER A C 1
ATOM 716 O O . SER A 1 101 ? -7.805 2.786 11.245 1.00 94.00 101 SER A O 1
ATOM 718 N N . VAL A 1 102 ? -7.125 4.117 9.572 1.00 91.69 102 VAL A N 1
ATOM 719 C CA . VAL A 1 102 ? -5.700 4.102 9.886 1.00 91.69 102 VAL A CA 1
ATOM 720 C C . VAL A 1 102 ? -5.112 5.462 9.550 1.00 91.69 102 VAL A C 1
ATOM 722 O O . VAL A 1 102 ? -5.515 6.081 8.566 1.00 91.69 102 VAL A O 1
ATOM 725 N N . ASN A 1 103 ? -4.161 5.920 10.358 1.00 91.69 103 ASN A N 1
ATOM 726 C CA . ASN A 1 103 ? -3.468 7.181 10.127 1.00 91.69 103 ASN A CA 1
ATOM 727 C C . ASN A 1 103 ? -1.964 6.961 10.021 1.00 91.69 103 ASN A C 1
ATOM 729 O O . ASN A 1 103 ? -1.414 6.083 10.688 1.00 91.69 103 ASN A O 1
ATOM 733 N N . GLY A 1 104 ? -1.303 7.804 9.232 1.00 89.19 104 GLY A N 1
ATOM 734 C CA . GLY A 1 104 ? 0.154 7.833 9.156 1.00 89.19 104 GLY A CA 1
ATOM 735 C C . GLY A 1 104 ? 0.766 6.594 8.504 1.00 89.19 104 GLY A C 1
ATOM 736 O O . GLY A 1 104 ? 1.891 6.223 8.840 1.00 89.19 104 GLY A O 1
ATOM 737 N N . VAL A 1 105 ? 0.040 5.930 7.600 1.00 89.69 105 VAL A N 1
ATOM 738 C CA . VAL A 1 105 ? 0.595 4.802 6.846 1.00 89.69 105 VAL A CA 1
ATOM 739 C C . VAL A 1 105 ? 1.621 5.341 5.864 1.00 89.69 105 VAL A C 1
ATOM 741 O O . VAL A 1 105 ? 1.326 6.264 5.109 1.00 89.69 105 VAL A O 1
ATOM 744 N N . LYS A 1 106 ? 2.820 4.761 5.875 1.00 92.25 106 LYS A N 1
ATOM 745 C CA . LYS A 1 106 ? 3.923 5.169 5.010 1.00 92.25 106 LYS A CA 1
ATOM 746 C C . LYS A 1 106 ? 4.066 4.191 3.850 1.00 92.25 106 LYS A C 1
ATOM 748 O O . LYS A 1 106 ? 4.300 3.004 4.070 1.00 92.25 106 LYS A O 1
ATOM 753 N N . VAL A 1 107 ? 3.937 4.689 2.625 1.00 92.31 107 VAL A N 1
ATOM 754 C CA . VAL A 1 107 ? 4.064 3.899 1.395 1.00 92.31 107 VAL A CA 1
ATOM 755 C C . VAL A 1 107 ? 4.872 4.664 0.365 1.00 92.31 107 VAL A C 1
ATOM 757 O O . VAL A 1 107 ? 4.662 5.851 0.136 1.00 92.31 107 VAL A O 1
ATOM 760 N N . LYS A 1 108 ? 5.793 3.968 -0.289 1.00 93.94 108 LYS A N 1
ATOM 761 C CA . LYS A 1 108 ? 6.551 4.494 -1.417 1.00 93.94 108 LYS A CA 1
ATOM 762 C C . LYS A 1 108 ? 5.873 4.052 -2.710 1.00 93.94 108 LYS A C 1
ATOM 764 O O . LYS A 1 108 ? 5.774 2.855 -2.980 1.00 93.94 108 LYS A O 1
ATOM 769 N N . PHE A 1 109 ? 5.413 5.018 -3.500 1.00 93.12 109 PHE A N 1
ATOM 770 C CA . PHE A 1 109 ? 4.823 4.784 -4.818 1.00 93.12 109 PHE A CA 1
ATOM 771 C C . PHE A 1 109 ? 5.829 5.166 -5.901 1.00 93.12 109 PHE A C 1
ATOM 773 O O . PHE A 1 109 ? 6.216 6.332 -6.006 1.00 93.12 109 PHE A O 1
ATOM 780 N N . THR A 1 110 ? 6.230 4.208 -6.732 1.00 94.00 110 THR A N 1
ATOM 781 C CA . THR A 1 110 ? 7.164 4.441 -7.839 1.00 94.00 110 THR A CA 1
ATOM 782 C C . THR A 1 110 ? 6.598 3.951 -9.165 1.00 94.00 110 THR A C 1
ATOM 784 O O . THR A 1 110 ? 5.593 3.243 -9.220 1.00 94.00 110 THR A O 1
ATOM 787 N N . ASP A 1 111 ? 7.264 4.304 -10.260 1.00 92.19 111 ASP A N 1
ATOM 788 C CA . ASP A 1 111 ? 6.992 3.756 -11.593 1.00 92.19 111 ASP A CA 1
ATOM 789 C C . ASP A 1 111 ? 7.325 2.255 -11.726 1.00 92.19 111 ASP A C 1
ATOM 791 O O . ASP A 1 111 ? 7.033 1.646 -12.756 1.00 92.19 111 ASP A O 1
ATOM 795 N N . LYS A 1 112 ? 7.937 1.641 -10.703 1.00 91.19 112 LYS A N 1
ATOM 796 C CA . LYS A 1 112 ? 8.241 0.202 -10.648 1.00 91.19 112 LYS A CA 1
ATOM 797 C C . LYS A 1 112 ? 7.305 -0.576 -9.731 1.00 91.19 112 LYS A C 1
ATOM 799 O O . LYS A 1 112 ? 7.171 -1.788 -9.908 1.00 91.19 112 LYS A O 1
ATOM 804 N N . GLY A 1 113 ? 6.638 0.093 -8.793 1.00 90.69 113 GLY A N 1
ATOM 805 C CA . GLY A 1 113 ? 5.638 -0.534 -7.942 1.00 90.69 113 GLY A CA 1
ATOM 806 C C . GLY A 1 113 ? 5.369 0.222 -6.646 1.00 90.69 113 GLY A C 1
ATOM 807 O O . GLY A 1 113 ? 5.483 1.444 -6.575 1.00 90.69 113 GLY A O 1
ATOM 808 N N . ILE A 1 114 ? 4.958 -0.528 -5.628 1.00 91.75 114 ILE A N 1
ATOM 809 C CA . ILE A 1 114 ? 4.468 -0.017 -4.350 1.00 91.75 114 ILE A CA 1
ATOM 810 C C . ILE A 1 114 ? 5.164 -0.776 -3.221 1.00 91.75 114 ILE A C 1
ATOM 812 O O . ILE A 1 114 ? 5.139 -2.008 -3.180 1.00 91.75 114 ILE A O 1
ATOM 816 N N . GLU A 1 115 ? 5.752 -0.041 -2.285 1.00 92.56 115 GLU A N 1
ATOM 817 C CA . GLU A 1 115 ? 6.457 -0.573 -1.117 1.00 92.56 115 GLU A CA 1
ATOM 818 C C . GLU A 1 115 ? 5.842 -0.016 0.167 1.00 92.56 115 GLU A C 1
ATOM 820 O O . GLU A 1 115 ? 5.658 1.193 0.308 1.00 92.56 115 GLU A O 1
ATOM 825 N N . ASN A 1 116 ? 5.558 -0.899 1.122 1.00 89.94 116 ASN A N 1
ATOM 826 C CA . ASN A 1 116 ? 5.155 -0.500 2.466 1.00 89.94 116 ASN A CA 1
ATOM 827 C C . ASN A 1 116 ? 6.389 -0.136 3.293 1.00 89.94 116 ASN A C 1
ATOM 829 O O . ASN A 1 116 ? 7.391 -0.847 3.245 1.00 89.94 116 ASN A O 1
ATOM 833 N N . GLN A 1 117 ? 6.278 0.909 4.108 1.00 88.56 117 GLN A N 1
ATOM 834 C CA . GLN A 1 117 ? 7.304 1.332 5.059 1.00 88.56 117 GLN A CA 1
ATOM 835 C C . GLN A 1 117 ? 6.828 1.124 6.505 1.00 88.56 117 GLN A C 1
ATOM 837 O O . GLN A 1 117 ? 5.634 0.968 6.784 1.00 88.56 117 GLN A O 1
ATOM 842 N N . HIS A 1 118 ? 7.772 1.174 7.446 1.00 82.25 118 HIS A N 1
ATOM 843 C CA . HIS A 1 118 ? 7.482 1.215 8.882 1.00 82.25 118 HIS A CA 1
ATOM 844 C C . HIS A 1 118 ? 6.473 2.347 9.210 1.00 82.25 118 HIS A C 1
ATOM 846 O O . HIS A 1 118 ? 6.600 3.440 8.647 1.00 82.25 118 HIS A O 1
ATOM 852 N N . PRO A 1 119 ? 5.478 2.154 10.106 1.00 72.62 119 PRO A N 1
ATOM 853 C CA . PRO A 1 119 ? 5.365 1.113 11.139 1.00 72.62 119 PRO A CA 1
ATOM 854 C C . PRO A 1 119 ? 4.656 -0.180 10.735 1.00 72.62 119 PRO A C 1
ATOM 856 O O . PRO A 1 119 ? 4.519 -1.078 11.562 1.00 72.62 119 PRO A O 1
ATOM 859 N N . PHE A 1 120 ? 4.199 -0.290 9.490 1.00 77.12 120 PHE A N 1
ATOM 860 C CA . PHE A 1 120 ? 3.553 -1.505 9.004 1.00 77.12 120 PHE A CA 1
ATOM 861 C C . PHE A 1 120 ? 4.581 -2.469 8.408 1.00 77.12 120 PHE A C 1
ATOM 863 O O . PHE A 1 120 ? 5.755 -2.132 8.278 1.00 77.12 120 PHE A O 1
ATOM 870 N N . TYR A 1 121 ? 4.132 -3.681 8.069 1.00 80.94 121 TYR A N 1
ATOM 871 C CA . TYR A 1 121 ? 4.953 -4.752 7.497 1.00 80.94 121 TYR A CA 1
ATOM 872 C C . TYR A 1 121 ? 5.730 -4.291 6.254 1.00 80.94 121 TYR A C 1
ATOM 874 O O . TYR A 1 121 ? 5.201 -4.355 5.134 1.00 80.94 121 TYR A O 1
ATOM 882 N N . GLN A 1 122 ? 6.968 -3.837 6.471 1.00 87.81 122 GLN A N 1
ATOM 883 C CA . GLN A 1 122 ? 7.821 -3.237 5.454 1.00 87.81 122 GLN A CA 1
ATOM 884 C C . GLN A 1 122 ? 8.190 -4.265 4.382 1.00 87.81 122 GLN A C 1
ATOM 886 O O . GLN A 1 122 ? 8.409 -5.444 4.670 1.00 87.81 122 GLN A O 1
ATOM 891 N N . GLY A 1 123 ? 8.224 -3.810 3.134 1.00 89.94 123 GLY A N 1
ATOM 892 C CA . GLY A 1 123 ? 8.576 -4.631 1.984 1.00 89.94 123 GLY A CA 1
ATOM 893 C C . GLY A 1 123 ? 7.743 -4.301 0.751 1.00 89.94 123 GLY A C 1
ATOM 894 O O . GLY A 1 123 ? 6.769 -3.541 0.805 1.00 89.94 123 GLY A O 1
ATOM 895 N N . ILE A 1 124 ? 8.085 -4.950 -0.357 1.00 91.75 124 ILE A N 1
ATOM 896 C CA . ILE A 1 124 ? 7.377 -4.820 -1.630 1.00 91.75 124 ILE A CA 1
ATOM 897 C C . ILE A 1 124 ? 5.939 -5.341 -1.470 1.00 91.75 124 ILE A C 1
ATOM 899 O O . ILE A 1 124 ? 5.713 -6.480 -1.049 1.00 91.75 124 ILE A O 1
ATOM 903 N N . LEU A 1 125 ? 4.956 -4.490 -1.780 1.00 88.56 125 LEU A N 1
ATOM 904 C CA . LEU A 1 125 ? 3.539 -4.864 -1.870 1.00 88.56 125 LEU A CA 1
ATOM 905 C C . LEU A 1 125 ? 3.171 -5.243 -3.300 1.00 88.56 125 LEU A C 1
ATOM 907 O O . LEU A 1 125 ? 2.494 -6.242 -3.526 1.00 88.56 125 LEU A O 1
ATOM 911 N N . VAL A 1 126 ? 3.617 -4.430 -4.256 1.00 88.81 126 VAL A N 1
ATOM 912 C CA . VAL A 1 126 ? 3.362 -4.616 -5.684 1.00 88.81 126 VAL A CA 1
ATOM 913 C C . VAL A 1 126 ? 4.640 -4.301 -6.441 1.00 88.81 126 VAL A C 1
ATOM 915 O O . VAL A 1 126 ? 5.280 -3.287 -6.181 1.00 88.81 126 VAL A O 1
ATOM 918 N N . LYS A 1 127 ? 4.980 -5.138 -7.418 1.00 90.50 127 LYS A N 1
ATOM 919 C CA . LYS A 1 127 ? 6.060 -4.892 -8.373 1.00 90.50 127 LYS A CA 1
ATOM 920 C C . LYS A 1 127 ? 5.519 -5.124 -9.781 1.00 90.50 127 LYS A C 1
ATOM 922 O O . LYS A 1 127 ? 5.022 -6.205 -10.084 1.00 90.50 127 LYS A O 1
ATOM 927 N N . PHE A 1 128 ? 5.526 -4.089 -10.619 1.00 88.94 128 PHE A N 1
ATOM 928 C CA . PHE A 1 128 ? 4.761 -4.089 -11.875 1.00 88.94 128 PHE A CA 1
ATOM 929 C C . PHE A 1 128 ? 5.324 -5.049 -12.932 1.00 88.94 128 PHE A C 1
ATOM 931 O O . PHE A 1 128 ? 4.578 -5.589 -13.751 1.00 88.94 128 PHE A O 1
ATOM 938 N N . ASP A 1 129 ? 6.628 -5.312 -12.897 1.00 88.75 129 ASP A N 1
ATOM 939 C CA . ASP A 1 129 ? 7.296 -6.264 -13.783 1.00 88.75 129 ASP A CA 1
ATOM 940 C C . ASP A 1 129 ? 7.379 -7.690 -13.209 1.00 88.75 129 ASP A C 1
ATOM 942 O O . ASP A 1 129 ? 7.878 -8.579 -13.896 1.00 88.75 129 ASP A O 1
ATOM 946 N N . ALA A 1 130 ? 6.823 -7.939 -12.017 1.00 90.75 130 ALA A N 1
ATOM 947 C CA . ALA A 1 130 ? 6.863 -9.241 -11.351 1.00 90.75 130 ALA A CA 1
ATOM 948 C C . ALA A 1 130 ? 6.247 -10.368 -12.186 1.00 90.75 130 ALA A C 1
ATOM 950 O O . ALA A 1 130 ? 5.326 -10.139 -12.973 1.00 90.75 130 ALA A O 1
ATOM 951 N N . ASN A 1 131 ? 6.704 -11.598 -11.980 1.00 91.56 131 ASN A N 1
ATOM 952 C CA . ASN A 1 131 ? 6.149 -12.800 -12.592 1.00 91.56 131 ASN A CA 1
ATOM 953 C C . ASN A 1 131 ? 5.442 -13.670 -11.552 1.00 91.56 131 ASN A C 1
ATOM 955 O O . ASN A 1 131 ? 5.764 -13.647 -10.367 1.00 91.56 131 ASN A O 1
ATOM 959 N N . VAL A 1 132 ? 4.468 -14.469 -12.001 1.00 93.38 132 VAL A N 1
ATOM 960 C CA . VAL A 1 132 ? 3.843 -15.473 -11.131 1.00 93.38 132 VAL A CA 1
ATOM 961 C C . VAL A 1 132 ? 4.917 -16.443 -10.650 1.00 93.38 132 VAL A C 1
ATOM 963 O O . VAL A 1 132 ? 5.633 -17.033 -11.455 1.00 93.38 132 VAL A O 1
ATOM 966 N N . GLY A 1 133 ? 4.996 -16.622 -9.336 1.00 92.75 133 GLY A N 1
ATOM 967 C CA . GLY A 1 133 ? 6.018 -17.425 -8.677 1.00 92.75 133 GLY A CA 1
ATOM 968 C C . GLY A 1 133 ? 7.083 -16.610 -7.951 1.00 92.75 133 GLY A C 1
ATOM 969 O O . GLY A 1 133 ? 7.664 -17.165 -7.022 1.00 92.75 133 GLY A O 1
ATOM 970 N N . ASP A 1 134 ? 7.280 -15.334 -8.300 1.00 93.31 134 ASP A N 1
ATOM 971 C CA . ASP A 1 134 ? 8.221 -14.454 -7.600 1.00 93.31 134 ASP A CA 1
ATOM 972 C C . ASP A 1 134 ? 7.848 -14.344 -6.116 1.00 93.31 134 ASP A C 1
ATOM 974 O O . ASP A 1 134 ? 6.661 -14.289 -5.764 1.00 93.31 134 ASP A O 1
ATOM 978 N N . THR A 1 135 ? 8.860 -14.304 -5.248 1.00 92.69 135 THR A N 1
ATOM 979 C CA . THR A 1 135 ? 8.694 -14.095 -3.809 1.00 92.69 135 THR A CA 1
ATOM 980 C C . THR A 1 135 ? 9.462 -12.867 -3.338 1.00 92.69 135 THR A C 1
ATOM 982 O O . THR A 1 135 ? 10.512 -12.530 -3.883 1.00 92.69 135 THR A O 1
ATOM 985 N N . TYR A 1 136 ? 8.907 -12.180 -2.340 1.00 90.75 136 TYR A N 1
ATOM 986 C CA . TYR A 1 136 ? 9.513 -11.011 -1.706 1.00 90.75 136 TYR A CA 1
ATOM 987 C C . TYR A 1 136 ? 9.442 -11.164 -0.187 1.00 90.75 136 TYR A C 1
ATOM 989 O O . TYR A 1 136 ? 8.352 -11.436 0.335 1.00 90.75 136 TYR A O 1
ATOM 997 N N . PRO A 1 137 ? 10.551 -10.980 0.538 1.00 90.69 137 PRO A N 1
ATOM 998 C CA . PRO A 1 137 ? 10.545 -11.083 1.986 1.00 90.69 137 PRO A CA 1
ATOM 999 C C . PRO A 1 137 ? 9.814 -9.893 2.625 1.00 90.69 137 PRO A C 1
ATOM 1001 O O . PRO A 1 137 ? 9.689 -8.807 2.049 1.00 90.69 137 PRO A O 1
ATOM 1004 N N . ILE A 1 138 ? 9.302 -10.104 3.835 1.00 88.62 138 ILE A N 1
ATOM 1005 C CA . ILE A 1 138 ? 8.750 -9.044 4.681 1.00 88.62 138 ILE A CA 1
ATOM 1006 C C . ILE A 1 138 ? 9.788 -8.751 5.760 1.00 88.62 138 ILE A C 1
ATOM 1008 O O . ILE A 1 138 ? 10.229 -9.670 6.448 1.00 88.62 138 ILE A O 1
ATOM 1012 N N . LYS A 1 139 ? 10.183 -7.482 5.916 1.00 85.12 139 LYS A N 1
ATOM 1013 C CA . LYS A 1 139 ? 11.209 -7.111 6.900 1.00 85.12 139 LYS A CA 1
ATOM 1014 C C . LYS A 1 139 ? 10.764 -7.537 8.304 1.00 85.12 139 LYS A C 1
ATOM 1016 O O . LYS A 1 139 ? 9.596 -7.371 8.657 1.00 85.12 139 LYS A O 1
ATOM 1021 N N . ASP A 1 140 ? 11.695 -8.100 9.072 1.00 84.44 140 ASP A N 1
ATOM 1022 C CA . ASP A 1 140 ? 11.481 -8.619 10.433 1.00 84.44 140 ASP A CA 1
ATOM 1023 C C . ASP A 1 140 ? 10.435 -9.751 10.539 1.00 84.44 140 ASP A C 1
ATOM 1025 O O . ASP A 1 140 ? 9.802 -9.941 11.580 1.00 84.44 140 ASP A O 1
ATOM 1029 N N . SER A 1 141 ? 10.237 -10.523 9.466 1.00 83.56 141 SER A N 1
ATOM 1030 C CA . SER A 1 141 ? 9.337 -11.676 9.438 1.00 83.56 141 SER A CA 1
ATOM 1031 C C . SER A 1 141 ? 9.966 -12.860 8.708 1.00 83.56 141 SER A C 1
ATOM 1033 O O . SER A 1 141 ? 10.582 -12.690 7.664 1.00 83.56 141 SER A O 1
ATOM 1035 N N . ASP A 1 142 ? 9.702 -14.077 9.187 1.00 86.56 142 ASP A N 1
ATOM 1036 C CA . ASP A 1 142 ? 10.030 -15.321 8.469 1.00 86.56 142 ASP A CA 1
ATOM 1037 C C . ASP A 1 142 ? 9.035 -15.625 7.325 1.00 86.56 142 ASP A C 1
ATOM 1039 O O . ASP A 1 142 ? 9.006 -16.727 6.777 1.00 86.56 142 ASP A O 1
ATOM 1043 N N . THR A 1 143 ? 8.147 -14.678 7.002 1.00 86.88 143 THR A N 1
ATOM 1044 C CA . THR A 1 143 ? 7.114 -14.822 5.969 1.00 86.88 143 THR A CA 1
ATOM 1045 C C . THR A 1 143 ? 7.484 -14.047 4.710 1.00 86.88 143 THR A C 1
ATOM 1047 O O . THR A 1 143 ? 7.940 -12.907 4.767 1.00 86.88 143 THR A O 1
ATOM 1050 N N . GLU A 1 144 ? 7.187 -14.640 3.556 1.00 90.44 144 GLU A N 1
ATOM 1051 C CA . GLU A 1 144 ? 7.351 -14.022 2.241 1.00 90.44 144 GLU A CA 1
ATOM 1052 C C . GLU A 1 144 ? 5.993 -13.780 1.568 1.00 90.44 144 GLU A C 1
ATOM 1054 O O . GLU A 1 144 ? 5.019 -14.510 1.779 1.00 90.44 144 GLU A O 1
ATOM 1059 N N . ARG A 1 145 ? 5.927 -12.768 0.701 1.00 89.69 145 ARG A N 1
ATOM 1060 C CA . ARG A 1 145 ? 4.810 -12.550 -0.224 1.00 89.69 145 ARG A CA 1
ATOM 1061 C C . ARG A 1 145 ? 5.124 -13.234 -1.543 1.00 89.69 145 ARG A C 1
ATOM 1063 O O . ARG A 1 145 ? 6.149 -12.943 -2.145 1.00 89.69 145 ARG A O 1
ATOM 1070 N N . LYS A 1 146 ? 4.225 -14.098 -2.016 1.00 92.81 146 LYS A N 1
ATOM 1071 C CA . LYS A 1 146 ? 4.348 -14.779 -3.310 1.00 92.81 146 LYS A CA 1
ATOM 1072 C C . LYS A 1 146 ? 3.367 -14.211 -4.325 1.00 92.81 146 LYS A C 1
ATOM 1074 O O . LYS A 1 146 ? 2.171 -14.115 -4.048 1.00 92.81 146 LYS A O 1
ATOM 1079 N N . VAL A 1 147 ? 3.846 -13.922 -5.529 1.00 91.00 147 VAL A N 1
ATOM 1080 C CA . VAL A 1 147 ? 2.994 -13.535 -6.655 1.00 91.00 147 VAL A CA 1
ATOM 1081 C C . VAL A 1 147 ? 2.252 -14.770 -7.153 1.00 91.00 147 VAL A C 1
ATOM 1083 O O . VAL A 1 147 ? 2.826 -15.654 -7.786 1.00 91.00 147 VAL A O 1
ATOM 1086 N N . VAL A 1 148 ? 0.960 -14.851 -6.849 1.00 91.12 148 VAL A N 1
ATOM 1087 C CA . VAL A 1 148 ? 0.088 -15.962 -7.278 1.00 91.12 148 VAL A CA 1
ATOM 1088 C C . VAL A 1 148 ? -0.714 -15.639 -8.535 1.00 91.12 148 VAL A C 1
ATOM 1090 O O . VAL A 1 148 ? -1.262 -16.537 -9.166 1.00 91.12 148 VAL A O 1
ATOM 1093 N N . TYR A 1 149 ? -0.783 -14.360 -8.899 1.00 86.06 149 TYR A N 1
ATOM 1094 C CA . TYR A 1 149 ? -1.555 -13.872 -10.029 1.00 86.06 149 TYR A CA 1
ATOM 1095 C C . TYR A 1 149 ? -0.947 -12.575 -10.568 1.00 86.06 149 TYR A C 1
ATOM 1097 O O . TYR A 1 149 ? -0.499 -11.731 -9.793 1.00 86.06 149 TYR A O 1
ATOM 1105 N N . LYS A 1 150 ? -0.961 -12.417 -11.893 1.00 84.94 150 LYS A N 1
ATOM 1106 C CA . LYS A 1 150 ? -0.596 -11.186 -12.595 1.00 84.94 150 LYS A CA 1
ATOM 1107 C C . LYS A 1 150 ? -1.659 -10.913 -13.649 1.00 84.94 150 LYS A C 1
ATOM 1109 O O . LYS A 1 150 ? -1.804 -11.709 -14.577 1.00 84.94 150 LYS A O 1
ATOM 1114 N N . SER A 1 151 ? -2.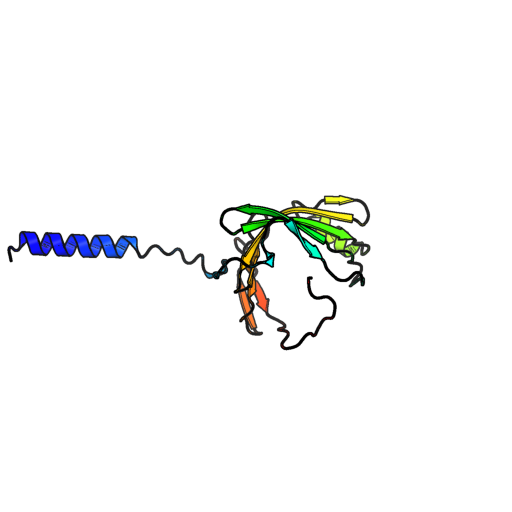363 -9.793 -13.520 1.00 79.25 151 SER A N 1
ATOM 1115 C CA . SER A 1 151 ? -3.228 -9.312 -14.597 1.00 79.25 151 SER A CA 1
ATOM 1116 C C . SER A 1 151 ? -2.390 -8.964 -15.816 1.00 79.25 151 SER A C 1
ATOM 1118 O O . SER A 1 151 ? -1.390 -8.254 -15.711 1.00 79.25 151 SER A O 1
ATOM 1120 N N . THR A 1 152 ? -2.820 -9.441 -16.978 1.00 76.44 152 THR A N 1
ATOM 1121 C CA . THR A 1 152 ? -2.306 -8.969 -18.279 1.00 76.44 152 THR A CA 1
ATOM 1122 C C . THR A 1 152 ? -3.358 -8.165 -19.045 1.00 76.44 152 THR A C 1
ATOM 1124 O O . THR A 1 152 ? -3.060 -7.582 -20.085 1.00 76.44 152 THR A O 1
ATOM 1127 N N . THR A 1 153 ? -4.564 -8.093 -18.481 1.00 73.75 153 THR A N 1
ATOM 1128 C CA . THR A 1 153 ? -5.749 -7.377 -18.946 1.00 73.75 153 THR A CA 1
ATOM 1129 C C . THR A 1 153 ? -6.401 -6.656 -17.762 1.00 73.75 153 THR A C 1
ATOM 1131 O O . THR A 1 153 ? -5.980 -6.829 -16.618 1.00 73.75 153 THR A O 1
ATOM 1134 N N . ASP A 1 154 ? -7.408 -5.818 -18.016 1.00 66.44 154 ASP A N 1
ATOM 1135 C CA . ASP A 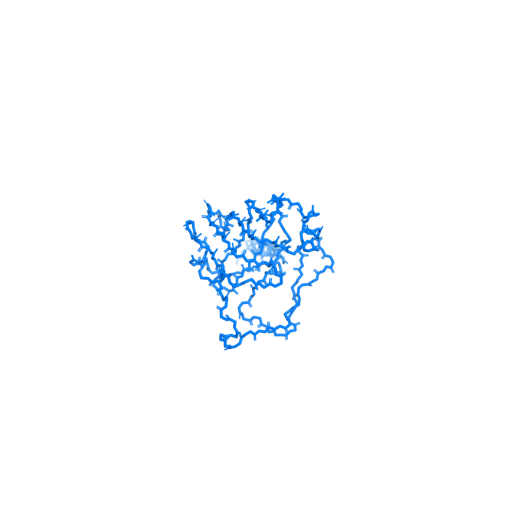1 154 ? -8.254 -5.279 -16.945 1.00 66.44 154 ASP A CA 1
ATOM 1136 C C . ASP A 1 154 ? -9.213 -6.376 -16.463 1.00 66.44 154 ASP A C 1
ATOM 1138 O O . ASP A 1 154 ? -10.341 -6.516 -16.937 1.00 66.44 154 ASP A O 1
ATOM 1142 N N . ASP A 1 155 ? -8.698 -7.235 -15.586 1.00 62.38 155 ASP A N 1
ATOM 1143 C CA . ASP A 1 155 ? -9.411 -8.418 -15.101 1.00 62.38 155 ASP A CA 1
ATOM 1144 C C . ASP A 1 155 ? -10.405 -8.080 -13.980 1.00 62.38 155 ASP A C 1
ATOM 1146 O O . ASP A 1 155 ? -11.262 -8.895 -13.629 1.00 62.38 155 ASP A O 1
ATOM 1150 N N . PHE A 1 156 ? -10.315 -6.866 -13.429 1.00 61.88 156 PHE A N 1
ATOM 1151 C CA . PHE A 1 156 ? -11.083 -6.435 -12.274 1.00 61.88 156 PHE A CA 1
ATOM 1152 C C . PHE A 1 156 ? -11.579 -4.999 -12.453 1.00 61.88 156 PHE A C 1
ATOM 1154 O O . PHE A 1 156 ? -10.830 -4.047 -12.257 1.00 61.88 156 PHE A O 1
ATOM 1161 N N . GLN A 1 157 ? -12.891 -4.836 -12.661 1.00 52.47 157 GLN A N 1
ATOM 1162 C CA . GLN A 1 157 ? -13.580 -3.532 -12.756 1.00 52.47 157 GLN A CA 1
ATOM 1163 C C . GLN A 1 157 ? -13.481 -2.631 -11.500 1.00 52.47 157 GLN A C 1
ATOM 1165 O O . GLN A 1 157 ? -14.167 -1.616 -11.408 1.00 52.47 157 GLN A O 1
ATOM 1170 N N . TYR A 1 158 ? -12.674 -2.998 -10.506 1.00 53.34 158 TYR A N 1
ATOM 1171 C CA . TYR A 1 158 ? -12.520 -2.296 -9.234 1.00 53.34 158 TYR A CA 1
ATOM 1172 C C . TYR A 1 158 ? -11.098 -1.777 -8.984 1.00 53.34 158 TYR A C 1
ATOM 1174 O O . TYR A 1 158 ? -10.741 -1.545 -7.828 1.00 53.34 158 TYR A O 1
ATOM 1182 N N . ALA A 1 159 ? -10.291 -1.590 -10.035 1.00 50.28 159 ALA A N 1
ATOM 1183 C CA . ALA A 1 159 ? -8.962 -0.991 -9.911 1.00 50.28 159 ALA A CA 1
ATOM 1184 C C . ALA A 1 159 ? -8.997 0.356 -9.159 1.00 50.28 159 ALA A C 1
ATOM 1186 O O . ALA A 1 159 ? -9.987 1.086 -9.217 1.00 50.28 159 ALA A O 1
ATOM 1187 N N . PHE A 1 160 ? -7.914 0.655 -8.436 1.00 51.62 160 PHE A N 1
ATOM 1188 C CA . PHE A 1 160 ? -7.730 1.931 -7.745 1.00 51.62 160 PHE A CA 1
ATOM 1189 C C . PHE A 1 160 ? -7.754 3.081 -8.758 1.00 51.62 160 PHE A C 1
ATOM 1191 O O . PHE A 1 160 ? -7.046 3.020 -9.766 1.00 51.62 160 PHE A O 1
ATOM 1198 N N . TYR A 1 161 ? -8.555 4.105 -8.476 1.00 50.28 161 TYR A N 1
ATOM 1199 C CA . TYR A 1 161 ? -8.655 5.338 -9.257 1.00 50.28 161 TYR A CA 1
ATOM 1200 C C . TYR A 1 161 ? -8.371 6.561 -8.390 1.00 50.28 161 TYR A C 1
ATOM 1202 O O . TYR A 1 161 ? -8.636 6.495 -7.159 1.00 50.28 161 TYR A O 1
#